Protein AF-A0A099EXM4-F1 (afdb_monomer)

Structure (mmCIF, N/CA/C/O backbone):
data_AF-A0A099EXM4-F1
#
_entry.id   AF-A0A099EXM4-F1
#
loop_
_atom_site.group_PDB
_atom_site.id
_atom_site.type_symbol
_atom_site.label_atom_id
_atom_site.label_alt_id
_atom_site.label_comp_id
_atom_site.label_asym_id
_atom_site.label_entity_id
_atom_site.label_seq_id
_atom_site.pdbx_PDB_ins_code
_atom_site.Cartn_x
_atom_site.Cartn_y
_atom_site.Cartn_z
_atom_site.occupancy
_atom_site.B_iso_or_equiv
_atom_site.auth_seq_id
_atom_site.auth_comp_id
_atom_site.auth_asym_id
_atom_site.auth_atom_id
_atom_site.pdbx_PDB_model_num
ATOM 1 N N . MET A 1 1 ? 2.801 5.613 98.694 1.00 37.38 1 MET A N 1
ATOM 2 C CA . MET A 1 1 ? 2.155 5.529 97.370 1.00 37.38 1 MET A CA 1
ATOM 3 C C . MET A 1 1 ? 1.288 4.284 97.365 1.00 37.38 1 MET A C 1
ATOM 5 O O . MET A 1 1 ? 1.823 3.191 97.460 1.00 37.38 1 MET A O 1
ATOM 9 N N . CYS A 1 2 ? -0.031 4.477 97.375 1.00 35.28 2 CYS A N 1
ATOM 10 C CA . CYS A 1 2 ? -1.040 3.456 97.073 1.00 35.28 2 CYS A CA 1
ATOM 11 C C . CYS A 1 2 ? -0.952 3.122 95.559 1.00 35.28 2 CYS A C 1
ATOM 13 O O . CYS A 1 2 ? -0.453 3.955 94.809 1.00 35.28 2 CYS A O 1
ATOM 15 N N . LEU A 1 3 ? -1.365 1.971 95.025 1.00 33.97 3 LEU A N 1
ATOM 16 C CA . LEU A 1 3 ? -2.605 1.225 95.249 1.00 33.97 3 LEU A CA 1
ATOM 17 C C . LEU A 1 3 ? -2.421 -0.266 94.897 1.00 33.97 3 LEU A C 1
ATOM 19 O O . LEU A 1 3 ? -1.793 -0.594 93.893 1.00 33.97 3 LEU A O 1
ATOM 23 N N . SER A 1 4 ? -3.045 -1.137 95.693 1.00 42.06 4 SER A N 1
ATOM 24 C CA . SER A 1 4 ? -3.469 -2.488 95.301 1.00 42.06 4 SER A CA 1
ATOM 25 C C . SER A 1 4 ? -4.736 -2.425 94.435 1.00 42.06 4 SER A C 1
ATOM 27 O O . SER A 1 4 ? -5.512 -1.479 94.574 1.00 42.06 4 SER A O 1
ATOM 29 N N . GLY A 1 5 ? -5.009 -3.466 93.640 1.00 34.91 5 GLY A N 1
ATOM 30 C CA . GLY A 1 5 ? -6.341 -3.692 93.069 1.00 34.91 5 GLY A CA 1
ATOM 31 C C . GLY A 1 5 ? -6.404 -4.782 91.999 1.00 34.91 5 GLY A C 1
ATOM 32 O O . GLY A 1 5 ? -6.241 -4.485 90.821 1.00 34.91 5 GLY A O 1
ATOM 33 N N . ASP A 1 6 ? -6.690 -6.017 92.420 1.00 44.28 6 ASP A N 1
ATOM 34 C CA . ASP A 1 6 ? -7.347 -7.040 91.593 1.00 44.28 6 ASP A CA 1
ATOM 35 C C . ASP A 1 6 ? -8.756 -6.573 91.185 1.00 44.28 6 ASP A C 1
ATOM 37 O O . ASP A 1 6 ? -9.457 -5.936 91.975 1.00 44.28 6 ASP A O 1
ATOM 41 N N . GLY A 1 7 ? -9.215 -6.949 89.988 1.00 34.91 7 GLY A N 1
ATOM 42 C CA . GLY A 1 7 ? -10.604 -6.742 89.568 1.00 34.91 7 GLY A CA 1
ATOM 43 C C . GLY A 1 7 ? -10.825 -6.973 88.074 1.00 34.91 7 GLY A C 1
ATOM 44 O O . GLY A 1 7 ? -10.164 -6.365 87.242 1.00 34.91 7 GLY A O 1
ATOM 45 N N . GLY A 1 8 ? -11.741 -7.882 87.739 1.00 34.03 8 GLY A N 1
ATOM 46 C CA . GLY A 1 8 ? -11.971 -8.398 86.391 1.00 34.03 8 GLY A CA 1
ATOM 47 C C . GLY A 1 8 ? -12.849 -7.552 85.456 1.00 34.03 8 GLY A C 1
ATOM 48 O O . GLY A 1 8 ? -13.521 -6.618 85.872 1.00 34.03 8 GLY A O 1
ATOM 49 N N . ALA A 1 9 ? -12.839 -8.005 84.194 1.00 44.03 9 ALA A N 1
ATOM 50 C CA . ALA A 1 9 ? -13.790 -7.837 83.084 1.00 44.03 9 ALA A CA 1
ATOM 51 C C . ALA A 1 9 ? -14.292 -6.427 82.707 1.00 44.03 9 ALA A C 1
ATOM 53 O O . ALA A 1 9 ? -15.046 -5.797 83.440 1.00 44.03 9 ALA A O 1
ATOM 54 N N . VAL A 1 10 ? -14.047 -6.035 81.446 1.00 41.41 10 VAL A N 1
ATOM 55 C CA . VAL A 1 10 ? -14.906 -5.086 80.713 1.00 41.41 10 VAL A CA 1
ATOM 56 C C . VAL A 1 10 ? -15.115 -5.585 79.267 1.00 41.41 10 VAL A C 1
ATOM 58 O O . VAL A 1 10 ? -14.159 -6.067 78.654 1.00 41.41 10 VAL A O 1
ATOM 61 N N . PRO A 1 11 ? -16.349 -5.527 78.723 1.00 44.22 11 PRO A N 1
ATOM 62 C CA . PRO A 1 11 ? -16.760 -6.203 77.499 1.00 44.22 11 PRO A CA 1
ATOM 63 C C . PRO A 1 11 ? -16.616 -5.286 76.280 1.00 44.22 11 PRO A C 1
ATOM 65 O O . PRO A 1 11 ? -17.163 -4.185 76.251 1.00 44.22 11 PRO A O 1
ATOM 68 N N . TRP A 1 12 ? -15.957 -5.754 75.221 1.00 40.34 12 TRP A N 1
ATOM 69 C CA . TRP A 1 12 ? -16.001 -5.063 73.931 1.00 40.34 12 TRP A CA 1
ATOM 70 C C . TRP A 1 12 ? -17.220 -5.525 73.139 1.00 40.34 12 TRP A C 1
ATOM 72 O O . TRP A 1 12 ? -17.140 -6.323 72.210 1.00 40.34 12 TRP A O 1
ATOM 82 N N . GLY A 1 13 ? -18.371 -4.973 73.521 1.00 42.62 13 GLY A N 1
ATOM 83 C CA . GLY A 1 13 ? -19.457 -4.725 72.586 1.00 42.62 13 GLY A CA 1
ATOM 84 C C . GLY A 1 13 ? -19.018 -3.644 71.601 1.00 42.62 13 GLY A C 1
ATOM 85 O O . GLY A 1 13 ? -19.331 -2.473 71.777 1.00 42.62 13 GLY A O 1
ATOM 86 N N . GLY A 1 14 ? -18.265 -4.036 70.578 1.00 35.03 14 GLY A N 1
ATOM 87 C CA . GLY A 1 14 ? -18.102 -3.248 69.367 1.00 35.03 14 GLY A CA 1
ATOM 88 C C . GLY A 1 14 ? -19.106 -3.764 68.355 1.00 35.03 14 GLY A C 1
ATOM 89 O O . GLY A 1 14 ? -18.934 -4.863 67.833 1.00 35.03 14 GLY A O 1
ATOM 90 N N . LYS A 1 15 ? -20.171 -2.999 68.095 1.00 39.12 15 LYS A N 1
ATOM 91 C CA . LYS A 1 15 ? -20.973 -3.181 66.885 1.00 39.12 15 LYS A CA 1
ATOM 92 C C . LYS A 1 15 ? -19.980 -3.234 65.726 1.00 39.12 15 LYS A C 1
ATOM 94 O O . LYS A 1 15 ? -19.241 -2.275 65.520 1.00 39.12 15 LYS A O 1
ATOM 99 N N . HIS A 1 16 ? -19.906 -4.362 65.026 1.00 41.94 16 HIS A N 1
ATOM 100 C CA . HIS A 1 16 ? -19.269 -4.378 63.723 1.00 41.94 16 HIS A CA 1
ATOM 101 C C . HIS A 1 16 ? -20.120 -3.461 62.851 1.00 41.94 16 HIS A C 1
ATOM 103 O O . HIS A 1 16 ? -21.154 -3.885 62.338 1.00 41.94 16 HIS A O 1
ATOM 109 N N . ASP A 1 17 ? -19.716 -2.194 62.747 1.00 41.50 17 ASP A N 1
ATOM 110 C CA . ASP A 1 17 ? -20.100 -1.364 61.622 1.00 41.50 17 ASP A CA 1
ATOM 111 C C . ASP A 1 17 ? -19.768 -2.200 60.392 1.00 41.50 17 ASP A C 1
ATOM 113 O O . ASP A 1 17 ? -18.603 -2.529 60.131 1.00 41.50 17 ASP A O 1
ATOM 117 N N . GLN A 1 18 ? -20.825 -2.647 59.712 1.00 44.78 18 GLN A N 1
ATOM 118 C CA . GLN A 1 18 ? -20.740 -3.158 58.361 1.00 44.78 18 GLN A CA 1
ATOM 119 C C . GLN A 1 18 ? -20.003 -2.079 57.583 1.00 44.78 18 GLN A C 1
ATOM 121 O O . GLN A 1 18 ? -20.584 -1.065 57.208 1.00 44.78 18 GLN A O 1
ATOM 126 N N . LYS A 1 19 ? -18.698 -2.278 57.382 1.00 45.75 19 LYS A N 1
ATOM 127 C CA . LYS A 1 19 ? -17.984 -1.601 56.315 1.00 45.75 19 LYS A CA 1
ATOM 128 C C . LYS A 1 19 ? -18.818 -1.892 55.085 1.00 45.75 19 LYS A C 1
ATOM 130 O O . LYS A 1 19 ? -18.927 -3.060 54.708 1.00 45.75 19 LYS A O 1
ATOM 135 N N . GLU A 1 20 ? -19.461 -0.859 54.548 1.00 42.78 20 GLU A N 1
ATOM 136 C CA . GLU A 1 20 ? -20.048 -0.902 53.223 1.00 42.78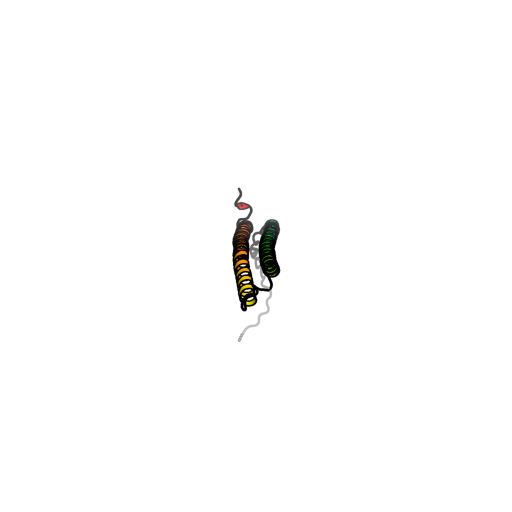 20 GLU A CA 1
ATOM 137 C C . GLU A 1 20 ? -18.990 -1.532 52.328 1.00 42.78 20 GLU A C 1
ATOM 139 O O . GLU A 1 20 ? -17.941 -0.948 52.045 1.00 42.78 20 GLU A O 1
ATOM 144 N N . ILE A 1 21 ? -19.227 -2.787 51.952 1.00 50.34 21 ILE A N 1
ATOM 145 C CA . ILE A 1 21 ? -18.581 -3.352 50.791 1.00 50.34 21 ILE A CA 1
ATOM 146 C C . ILE A 1 21 ? -19.157 -2.489 49.686 1.00 50.34 21 ILE A C 1
ATOM 148 O O . ILE A 1 21 ? -20.299 -2.686 49.275 1.00 50.34 21 ILE A O 1
ATOM 152 N N . ILE A 1 22 ? -18.400 -1.464 49.295 1.00 48.69 22 ILE A N 1
ATOM 153 C CA . ILE A 1 22 ? -18.640 -0.733 48.065 1.00 48.69 22 ILE A CA 1
ATOM 154 C C . ILE A 1 22 ? -18.578 -1.818 46.999 1.00 48.69 22 ILE A C 1
ATOM 156 O O . ILE A 1 22 ? -17.496 -2.256 46.604 1.00 48.69 22 ILE A O 1
ATOM 160 N N . MET A 1 23 ? -19.748 -2.340 46.629 1.00 40.69 23 MET A N 1
ATOM 161 C CA . MET A 1 23 ? -19.879 -3.225 45.495 1.00 40.69 23 MET A CA 1
ATOM 162 C C . MET A 1 23 ? -19.448 -2.377 44.313 1.00 40.69 23 MET A C 1
ATOM 164 O O . MET A 1 23 ? -20.166 -1.471 43.888 1.00 40.69 23 MET A O 1
ATOM 168 N N . LEU A 1 24 ? -18.216 -2.614 43.858 1.00 49.84 24 LEU A N 1
ATOM 169 C CA . LEU A 1 24 ? -17.757 -2.125 42.573 1.00 49.84 24 LEU A CA 1
ATOM 170 C C . LEU A 1 24 ? -18.855 -2.507 41.580 1.00 49.84 24 LEU A C 1
ATOM 172 O O . LEU A 1 24 ? -19.204 -3.690 41.532 1.00 49.84 24 LEU A O 1
ATOM 176 N N . PRO A 1 25 ? -19.452 -1.537 40.865 1.00 55.91 25 PRO A N 1
ATOM 177 C CA . PRO A 1 25 ? -20.509 -1.844 39.921 1.00 55.91 25 PRO A CA 1
ATOM 178 C C . PRO A 1 25 ? -19.976 -2.925 38.987 1.00 55.91 25 PRO A C 1
ATOM 180 O O . PRO A 1 25 ? -18.900 -2.756 38.408 1.00 55.91 25 PRO A O 1
ATOM 183 N N . GLU A 1 26 ? -20.685 -4.054 38.913 1.00 52.06 26 GLU A N 1
ATOM 184 C CA . GLU A 1 26 ? -20.365 -5.136 37.991 1.00 52.06 26 GLU A CA 1
ATOM 185 C C . GLU A 1 26 ? -20.388 -4.545 36.585 1.00 52.06 26 GLU A C 1
ATOM 187 O O . GLU A 1 26 ? -21.441 -4.380 35.969 1.00 52.06 26 GLU A O 1
ATOM 192 N N . ILE A 1 27 ? -19.217 -4.161 36.079 1.00 54.62 27 ILE A N 1
ATOM 193 C CA . ILE A 1 27 ? -19.077 -3.831 34.672 1.00 54.62 27 ILE A CA 1
ATOM 194 C C . ILE A 1 27 ? -19.414 -5.138 33.957 1.00 54.62 27 ILE A C 1
ATOM 196 O O . ILE A 1 27 ? -18.730 -6.133 34.211 1.00 54.62 27 ILE A O 1
ATOM 200 N N . PRO A 1 28 ? -20.456 -5.188 33.108 1.00 56.75 28 PRO A N 1
ATOM 201 C CA . PRO A 1 28 ? -20.865 -6.426 32.469 1.00 56.75 28 PRO A CA 1
ATOM 202 C C . PRO A 1 28 ? -19.711 -6.925 31.593 1.00 56.75 28 PRO A C 1
ATOM 204 O O . PRO A 1 28 ? -19.482 -6.447 30.481 1.00 56.75 28 PRO A O 1
ATOM 207 N N . THR A 1 29 ? -18.960 -7.889 32.119 1.00 57.28 29 THR A N 1
ATOM 208 C CA . THR A 1 29 ? -17.724 -8.453 31.555 1.00 57.28 29 THR A CA 1
ATOM 209 C C . THR A 1 29 ? -17.937 -9.025 30.155 1.00 57.28 29 THR A C 1
ATOM 211 O O . THR A 1 29 ? -17.037 -8.981 29.313 1.00 57.28 29 THR A O 1
ATOM 214 N N . PHE A 1 30 ? -19.161 -9.475 29.866 1.00 57.41 30 PHE A N 1
ATOM 215 C CA . PHE A 1 30 ? -19.573 -9.957 28.552 1.00 57.41 30 PHE A CA 1
ATOM 216 C C . PHE A 1 30 ? -19.511 -8.873 27.459 1.00 57.41 30 PHE A C 1
ATOM 218 O O . PHE A 1 30 ? -19.136 -9.165 26.323 1.00 57.41 30 PHE A O 1
ATOM 225 N N . ASN A 1 31 ? -19.808 -7.610 27.788 1.00 72.06 31 ASN A N 1
ATOM 226 C CA . ASN A 1 31 ? -19.792 -6.515 26.811 1.00 72.06 31 ASN A CA 1
ATOM 227 C C . ASN A 1 31 ? -18.352 -6.094 26.451 1.00 72.06 31 ASN A C 1
ATOM 229 O O . ASN A 1 31 ? -18.049 -5.826 25.291 1.00 72.06 31 ASN A O 1
ATOM 233 N N . LEU A 1 32 ? -17.431 -6.144 27.422 1.00 79.62 32 LEU A N 1
ATOM 234 C CA . LEU A 1 32 ? -16.011 -5.837 27.209 1.00 79.62 32 LEU A CA 1
ATOM 235 C C . LEU A 1 32 ? -15.309 -6.871 26.322 1.00 79.62 32 LEU A C 1
ATOM 237 O O . LEU A 1 32 ? -14.602 -6.507 25.386 1.00 79.62 32 LEU A O 1
ATOM 241 N N . SER A 1 33 ? -15.509 -8.166 26.591 1.00 83.94 33 SER A N 1
ATOM 242 C CA . SER A 1 33 ? -14.867 -9.236 25.813 1.00 83.94 33 SER A CA 1
ATOM 243 C C . SER A 1 33 ? -15.286 -9.203 24.338 1.00 83.94 33 SER A C 1
ATOM 245 O O . SER A 1 33 ? -14.442 -9.316 23.441 1.00 83.94 33 SER A O 1
ATOM 247 N N . LYS A 1 34 ? -16.579 -8.968 24.083 1.00 86.44 34 LYS A N 1
ATOM 248 C CA . LYS A 1 34 ? -17.115 -8.809 22.731 1.00 86.44 34 LYS A CA 1
ATOM 249 C C . LYS A 1 34 ? -16.549 -7.566 22.039 1.00 86.44 34 LYS A C 1
ATOM 251 O O . LYS A 1 34 ? -15.988 -7.700 20.955 1.00 86.44 34 LYS A O 1
ATOM 256 N N . ALA A 1 35 ? -16.628 -6.395 22.677 1.00 84.50 35 ALA A N 1
ATOM 257 C CA . ALA A 1 35 ? -16.117 -5.146 22.110 1.00 84.50 35 ALA A CA 1
ATOM 258 C C . ALA A 1 35 ? -14.614 -5.228 21.786 1.00 84.50 35 ALA A C 1
ATOM 260 O O . ALA A 1 35 ? -14.185 -4.790 20.720 1.00 84.50 35 ALA A O 1
ATOM 261 N N . ASN A 1 36 ? -13.815 -5.853 22.658 1.00 89.00 36 ASN A N 1
ATOM 262 C CA . ASN A 1 36 ? -12.389 -6.086 22.410 1.00 89.00 36 ASN A CA 1
ATOM 263 C C . ASN A 1 36 ? -12.159 -6.982 21.187 1.00 89.00 36 ASN A C 1
ATOM 265 O O . ASN A 1 36 ? -11.290 -6.696 20.367 1.00 89.00 36 ASN A O 1
ATOM 269 N N . SER A 1 37 ? -12.936 -8.060 21.055 1.00 91.06 37 SER A N 1
ATOM 270 C CA . SER A 1 37 ? -12.814 -8.993 19.930 1.00 91.06 37 SER A CA 1
ATOM 271 C C . SER A 1 37 ? -13.189 -8.329 18.602 1.00 91.06 37 SER A C 1
ATOM 273 O O . SER A 1 37 ? -12.460 -8.462 17.621 1.00 91.06 37 SER A O 1
ATOM 275 N N . GLU A 1 38 ? -14.281 -7.561 18.576 1.00 91.50 38 GLU A N 1
ATOM 27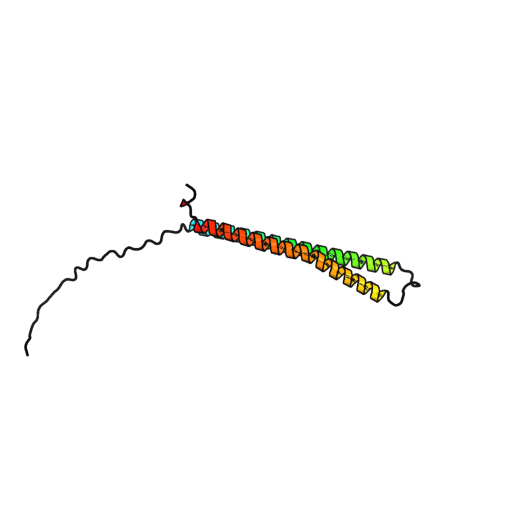6 C CA . GLU A 1 38 ? -14.718 -6.800 17.398 1.00 91.50 38 GLU A CA 1
ATOM 277 C C . GLU A 1 38 ? -13.688 -5.735 16.997 1.00 91.50 38 GLU A C 1
ATOM 279 O O . GLU A 1 38 ? -13.357 -5.604 15.815 1.00 91.50 38 GLU A O 1
ATOM 284 N N . TRP A 1 39 ? -13.119 -5.025 17.975 1.00 90.81 39 TRP A N 1
ATOM 285 C CA . TRP A 1 39 ? -12.048 -4.061 17.733 1.00 90.81 39 TRP A CA 1
ATOM 286 C C . TRP A 1 39 ? -10.800 -4.727 17.144 1.00 90.81 39 TRP A C 1
ATOM 288 O O . TRP A 1 39 ? -10.315 -4.292 16.098 1.00 90.81 39 TRP A O 1
ATOM 298 N N . MET A 1 40 ? -10.317 -5.821 17.746 1.00 92.56 40 MET A N 1
ATOM 299 C CA . MET A 1 40 ? -9.155 -6.560 17.240 1.00 92.56 40 MET A CA 1
ATOM 300 C C . MET A 1 40 ? -9.376 -7.078 15.816 1.00 92.56 40 MET A C 1
ATOM 302 O O . MET A 1 40 ? -8.492 -6.931 14.971 1.00 92.56 40 MET A O 1
ATOM 306 N N . LEU A 1 41 ? -10.554 -7.636 15.519 1.00 95.19 41 LEU A N 1
ATOM 307 C CA . LEU A 1 41 ? -10.903 -8.083 14.167 1.00 95.19 41 LEU A CA 1
ATOM 308 C C . LEU A 1 41 ? -10.859 -6.927 13.163 1.00 95.19 41 LEU A C 1
ATOM 310 O O . LEU A 1 41 ? -10.305 -7.073 12.071 1.00 95.19 41 LEU A O 1
ATOM 314 N N . ARG A 1 42 ? -11.383 -5.757 13.540 1.00 93.75 42 ARG A N 1
ATOM 315 C CA . ARG A 1 42 ? -11.375 -4.573 12.677 1.00 93.75 42 ARG A CA 1
ATOM 316 C C . ARG A 1 42 ? -9.960 -4.050 12.440 1.00 93.75 42 ARG A C 1
ATOM 318 O O . ARG A 1 42 ? -9.611 -3.759 11.298 1.00 93.75 42 ARG A O 1
ATOM 325 N N . VAL A 1 43 ? -9.119 -4.007 13.474 1.00 92.56 43 VAL A N 1
ATOM 326 C CA . VAL A 1 43 ? -7.697 -3.639 13.351 1.00 92.56 43 VAL A CA 1
ATOM 327 C C . VAL A 1 43 ? -6.945 -4.621 12.448 1.00 92.56 43 VAL A C 1
ATOM 329 O O . VAL A 1 43 ? -6.183 -4.190 11.579 1.00 92.56 43 VAL A O 1
ATOM 332 N N . LEU A 1 44 ? -7.181 -5.929 12.593 1.00 95.38 44 LEU A N 1
ATOM 333 C CA . LEU A 1 44 ? -6.570 -6.951 11.737 1.00 95.38 44 LEU A CA 1
ATOM 334 C C . LEU A 1 44 ? -6.978 -6.777 10.273 1.00 95.38 44 LEU A C 1
ATOM 336 O O . LEU A 1 44 ? -6.108 -6.779 9.401 1.00 95.38 44 LEU A O 1
ATOM 340 N N . SER A 1 45 ? -8.268 -6.561 10.009 1.00 95.75 45 SER A N 1
ATOM 341 C CA . SER A 1 45 ? -8.780 -6.316 8.657 1.00 95.75 45 SER A CA 1
ATOM 342 C C . SER A 1 45 ? -8.159 -5.065 8.030 1.00 95.75 45 SER A C 1
ATOM 344 O O . SER A 1 45 ? -7.710 -5.115 6.887 1.00 95.75 45 SER A O 1
ATOM 346 N N . LEU A 1 46 ? -8.086 -3.956 8.774 1.00 94.19 46 LEU A N 1
ATOM 347 C CA . LEU A 1 46 ? -7.465 -2.710 8.309 1.00 94.19 46 LEU A CA 1
ATOM 348 C C . LEU A 1 46 ? -5.975 -2.906 8.004 1.00 94.19 46 LEU A C 1
ATOM 350 O O . LEU A 1 46 ? -5.469 -2.439 6.985 1.00 94.19 46 LEU A O 1
ATOM 354 N N . SER A 1 47 ? -5.269 -3.630 8.874 1.00 92.06 47 SER A N 1
ATOM 355 C CA . SER A 1 47 ? -3.848 -3.931 8.706 1.00 92.06 47 SER A CA 1
ATOM 356 C C . SER A 1 47 ? -3.588 -4.803 7.473 1.00 92.06 47 SER A C 1
ATOM 358 O O . SER A 1 47 ? -2.648 -4.549 6.718 1.00 92.06 47 SER A O 1
ATOM 360 N N . GLN A 1 48 ? -4.428 -5.815 7.238 1.00 95.62 48 GLN A N 1
ATOM 361 C CA . GLN A 1 48 ? -4.340 -6.666 6.051 1.00 95.62 48 GLN A CA 1
ATOM 362 C C . GLN A 1 48 ? -4.597 -5.879 4.765 1.00 95.62 48 GLN A C 1
ATOM 364 O O . GLN A 1 48 ? -3.824 -6.014 3.819 1.00 95.62 48 GLN A O 1
ATOM 369 N N . ASP A 1 49 ? -5.623 -5.028 4.740 1.00 94.25 49 ASP A N 1
ATOM 370 C CA . ASP A 1 49 ? -5.935 -4.219 3.561 1.00 94.25 49 ASP A CA 1
ATOM 371 C C . ASP A 1 49 ? -4.821 -3.205 3.252 1.00 94.25 49 ASP A C 1
ATOM 373 O O . ASP A 1 49 ? -4.392 -3.094 2.105 1.00 94.25 49 ASP A O 1
ATOM 377 N N . CYS A 1 50 ? -4.263 -2.546 4.275 1.00 91.62 50 CYS A N 1
ATOM 378 C CA . CYS A 1 50 ? -3.111 -1.655 4.113 1.00 91.62 50 CYS A CA 1
ATOM 379 C C . CYS A 1 50 ? -1.901 -2.380 3.508 1.00 91.62 50 CYS A C 1
ATOM 381 O O . CYS A 1 50 ? -1.281 -1.873 2.571 1.00 91.62 50 CYS A O 1
ATOM 383 N N . ARG A 1 51 ? -1.568 -3.573 4.024 1.00 90.06 51 ARG A N 1
ATOM 384 C CA . ARG A 1 51 ? -0.467 -4.392 3.496 1.00 90.06 51 ARG A CA 1
ATOM 385 C C . ARG A 1 51 ? -0.717 -4.810 2.053 1.00 90.06 51 ARG A C 1
ATOM 387 O O . ARG A 1 51 ? 0.183 -4.662 1.236 1.00 90.06 51 ARG A O 1
ATOM 394 N N . ARG A 1 52 ? -1.926 -5.284 1.738 1.00 95.25 52 ARG A N 1
ATOM 395 C CA . ARG A 1 52 ? -2.310 -5.696 0.382 1.00 95.25 52 ARG A CA 1
ATOM 396 C C . ARG A 1 52 ? -2.137 -4.550 -0.610 1.00 95.25 52 ARG A C 1
ATOM 398 O O . ARG A 1 52 ? -1.401 -4.699 -1.570 1.00 95.25 52 ARG A O 1
ATOM 405 N N . ARG A 1 53 ? -2.720 -3.381 -0.327 1.00 90.81 53 ARG A N 1
ATOM 406 C CA . ARG A 1 53 ? -2.605 -2.203 -1.205 1.00 90.81 53 ARG A CA 1
ATOM 407 C C . ARG A 1 53 ? -1.159 -1.738 -1.381 1.00 90.81 53 ARG A C 1
ATOM 409 O O . ARG A 1 53 ? -0.780 -1.316 -2.466 1.00 90.81 53 ARG A O 1
ATOM 416 N N . SER A 1 54 ? -0.356 -1.819 -0.319 1.00 86.75 54 SER A N 1
ATOM 417 C CA . SER A 1 54 ? 1.069 -1.471 -0.381 1.00 86.75 54 SER A CA 1
ATOM 418 C C . SER A 1 54 ? 1.848 -2.451 -1.261 1.00 86.75 54 SER A C 1
ATOM 420 O O . SER A 1 54 ? 2.697 -2.032 -2.042 1.00 86.75 54 SER A O 1
ATOM 422 N N . LEU A 1 55 ? 1.541 -3.748 -1.159 1.00 90.94 55 LEU A N 1
ATOM 423 C CA . LEU A 1 55 ? 2.137 -4.781 -2.001 1.00 90.94 55 LEU A CA 1
ATOM 424 C C . LEU A 1 55 ? 1.721 -4.611 -3.466 1.00 90.94 55 LEU A C 1
ATOM 426 O O . LEU A 1 55 ? 2.586 -4.620 -4.331 1.00 90.94 55 LEU A O 1
ATOM 430 N N . ASP A 1 56 ? 0.435 -4.380 -3.734 1.00 90.94 56 ASP A N 1
ATOM 431 C CA . ASP A 1 56 ? -0.083 -4.168 -5.090 1.00 90.94 56 ASP A CA 1
ATOM 432 C C . ASP A 1 56 ? 0.608 -2.976 -5.776 1.00 90.94 56 ASP A C 1
ATOM 434 O O . ASP A 1 56 ? 0.971 -3.060 -6.951 1.00 90.94 56 ASP A O 1
ATOM 438 N N . ALA A 1 57 ? 0.848 -1.889 -5.030 1.00 87.88 57 ALA A N 1
ATOM 439 C CA . ALA A 1 57 ? 1.586 -0.723 -5.513 1.00 87.88 57 ALA A CA 1
ATOM 440 C C . ALA A 1 57 ? 3.061 -1.042 -5.809 1.00 87.88 57 ALA A C 1
ATOM 442 O O . ALA A 1 57 ? 3.596 -0.607 -6.829 1.00 87.88 57 ALA A O 1
ATOM 443 N N . ALA A 1 58 ? 3.717 -1.825 -4.947 1.00 86.06 58 ALA A N 1
ATOM 444 C CA . ALA A 1 58 ? 5.096 -2.259 -5.159 1.00 86.06 58 ALA A CA 1
ATOM 445 C C . ALA A 1 58 ? 5.232 -3.205 -6.365 1.00 86.06 58 ALA A C 1
ATOM 447 O O . ALA A 1 58 ? 6.187 -3.084 -7.132 1.00 86.06 58 ALA A O 1
ATOM 448 N N . CYS A 1 59 ? 4.270 -4.112 -6.560 1.00 89.00 59 CYS A N 1
ATOM 449 C CA . CYS A 1 59 ? 4.212 -4.989 -7.728 1.00 89.00 59 CYS A CA 1
ATOM 450 C C . CYS A 1 59 ? 4.029 -4.183 -9.018 1.00 89.00 59 CYS A C 1
ATOM 452 O O . CYS A 1 59 ? 4.829 -4.339 -9.934 1.00 89.00 59 CYS A O 1
ATOM 454 N N . HIS A 1 60 ? 3.065 -3.255 -9.056 1.00 86.12 60 HIS A N 1
ATOM 455 C CA . HIS A 1 60 ? 2.873 -2.374 -10.216 1.00 86.12 60 HIS A CA 1
ATOM 456 C C . HIS A 1 60 ? 4.137 -1.577 -10.555 1.00 86.12 60 HIS A C 1
ATOM 458 O O . HIS A 1 60 ? 4.520 -1.499 -11.718 1.00 86.12 60 HIS A O 1
ATOM 464 N N . TYR A 1 61 ? 4.823 -1.025 -9.548 1.00 86.81 61 TYR A N 1
ATOM 465 C CA . TYR A 1 61 ? 6.107 -0.355 -9.755 1.00 86.81 61 TYR A CA 1
ATOM 466 C C . TYR A 1 61 ? 7.134 -1.260 -10.433 1.00 86.81 61 TYR A C 1
ATOM 468 O O . TYR A 1 61 ? 7.790 -0.847 -11.390 1.00 86.81 61 TYR A O 1
ATOM 476 N N . HIS A 1 62 ? 7.285 -2.485 -9.929 1.00 86.06 62 HIS A N 1
ATOM 477 C CA . HIS A 1 62 ? 8.246 -3.428 -10.477 1.00 86.06 62 HIS A CA 1
ATOM 478 C C . HIS A 1 62 ? 7.919 -3.775 -11.933 1.00 86.06 62 HIS A C 1
ATOM 480 O O . HIS A 1 62 ? 8.806 -3.704 -12.784 1.00 86.06 62 HIS A O 1
ATOM 486 N N . ASP A 1 63 ? 6.651 -4.065 -12.226 1.00 88.06 63 ASP A N 1
ATOM 487 C CA . ASP A 1 63 ? 6.185 -4.397 -13.573 1.00 88.06 63 ASP A CA 1
ATOM 488 C C . ASP A 1 63 ? 6.423 -3.238 -14.552 1.00 88.06 63 ASP A C 1
ATOM 490 O O . ASP A 1 63 ? 6.938 -3.447 -15.652 1.00 88.06 63 ASP A O 1
ATOM 494 N N . GLU A 1 64 ? 6.134 -1.997 -14.146 1.00 84.81 64 GLU A N 1
ATOM 495 C CA . GLU A 1 64 ? 6.386 -0.814 -14.973 1.00 84.81 64 GLU A CA 1
ATOM 496 C C . GLU A 1 64 ? 7.877 -0.584 -15.239 1.00 84.81 64 GLU A C 1
ATOM 498 O O . GLU A 1 64 ? 8.264 -0.268 -16.370 1.00 84.81 64 GLU A O 1
ATOM 503 N N . VAL A 1 65 ? 8.730 -0.729 -14.220 1.00 84.69 65 VAL A N 1
ATOM 504 C CA . VAL A 1 65 ? 10.183 -0.578 -14.384 1.00 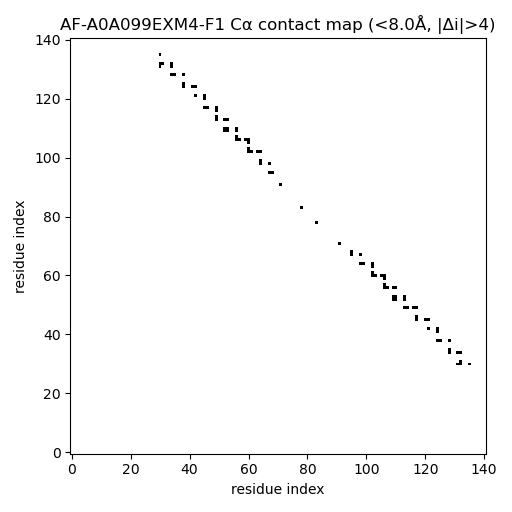84.69 65 VAL A CA 1
ATOM 505 C C . VAL A 1 65 ? 10.732 -1.664 -15.301 1.00 84.69 65 VAL A C 1
ATOM 507 O O . VAL A 1 65 ? 11.517 -1.350 -16.199 1.00 84.69 65 VAL A O 1
ATOM 510 N N . MET A 1 66 ? 10.303 -2.915 -15.130 1.00 86.19 66 MET A N 1
ATOM 511 C CA . MET A 1 66 ? 10.722 -4.028 -15.981 1.00 86.19 66 MET A CA 1
ATOM 512 C C . MET A 1 66 ? 10.273 -3.830 -17.429 1.00 86.19 66 MET A C 1
ATOM 514 O O . MET A 1 66 ? 11.098 -3.946 -18.334 1.00 86.19 66 MET A O 1
ATOM 518 N N . ALA A 1 67 ? 9.014 -3.448 -17.659 1.00 87.19 67 ALA A N 1
ATOM 519 C CA . ALA A 1 67 ? 8.494 -3.185 -18.999 1.00 87.19 67 ALA A CA 1
ATOM 520 C C . ALA A 1 67 ? 9.251 -2.045 -19.701 1.00 87.19 67 ALA A C 1
ATOM 522 O O . ALA A 1 67 ? 9.643 -2.179 -20.860 1.00 87.19 67 ALA A O 1
ATOM 523 N N . ARG A 1 68 ? 9.519 -0.934 -18.998 1.00 83.50 68 ARG A N 1
ATOM 524 C CA . ARG A 1 68 ? 10.298 0.193 -19.546 1.00 83.50 68 ARG A CA 1
ATOM 525 C C . ARG A 1 68 ? 11.751 -0.188 -19.814 1.00 83.50 68 ARG A C 1
ATOM 527 O O . ARG A 1 68 ? 12.309 0.226 -20.825 1.00 83.50 68 ARG A O 1
ATOM 534 N N . THR A 1 69 ? 12.352 -0.972 -18.922 1.00 82.44 69 THR A N 1
ATOM 535 C CA . THR A 1 69 ? 13.725 -1.464 -19.082 1.00 82.44 69 THR A CA 1
ATOM 536 C C . THR A 1 69 ? 13.831 -2.361 -20.306 1.00 82.44 69 THR A C 1
ATOM 538 O O . THR A 1 69 ? 14.714 -2.149 -21.133 1.00 82.44 69 THR A O 1
ATOM 541 N N . GLN A 1 70 ? 12.902 -3.307 -20.463 1.00 86.44 70 GLN A N 1
ATOM 542 C CA . GLN A 1 70 ? 12.862 -4.197 -21.619 1.00 86.44 70 GLN A CA 1
ATOM 543 C C . GLN A 1 70 ? 12.678 -3.411 -22.922 1.00 86.44 70 GLN A C 1
ATOM 545 O O . GLN A 1 70 ? 13.458 -3.594 -23.848 1.00 86.44 70 GLN A O 1
ATOM 550 N N . ALA A 1 71 ? 11.739 -2.462 -22.961 1.00 86.19 71 ALA A N 1
ATOM 551 C CA . ALA A 1 71 ? 11.511 -1.630 -24.142 1.00 86.19 71 ALA A CA 1
ATOM 552 C C . ALA A 1 71 ? 12.748 -0.800 -24.543 1.00 86.19 71 ALA A C 1
ATOM 554 O O . ALA A 1 71 ? 13.031 -0.630 -25.728 1.00 86.19 71 ALA A O 1
ATOM 555 N N . GLU A 1 72 ? 13.508 -0.281 -23.573 1.00 81.75 72 GLU A N 1
ATOM 556 C CA . GLU A 1 72 ? 14.753 0.440 -23.860 1.00 81.75 72 GLU A CA 1
ATOM 557 C C . GLU A 1 72 ? 15.882 -0.493 -24.330 1.00 81.75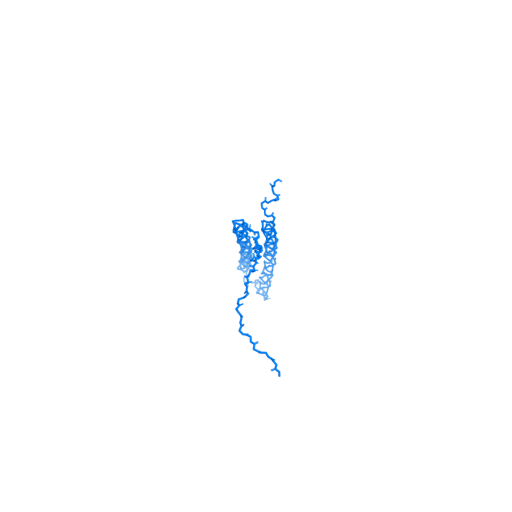 72 GLU A C 1
ATOM 559 O O . GLU A 1 72 ? 16.665 -0.100 -25.196 1.00 81.75 72 GLU A O 1
ATOM 564 N N . LEU A 1 73 ? 15.955 -1.727 -23.816 1.00 81.69 73 LEU A N 1
ATOM 565 C CA . LEU A 1 73 ? 16.891 -2.745 -24.306 1.00 81.69 73 LEU A CA 1
ATOM 566 C C . LEU A 1 73 ? 16.563 -3.173 -25.741 1.00 81.69 73 LEU A C 1
ATOM 568 O O . LEU A 1 73 ? 17.467 -3.204 -26.577 1.00 81.69 73 LEU A O 1
ATOM 572 N N . ASP A 1 74 ? 15.290 -3.430 -26.043 1.00 85.81 74 ASP A N 1
ATOM 573 C CA . ASP A 1 74 ? 14.826 -3.793 -27.387 1.00 85.81 74 ASP A CA 1
ATOM 574 C C . ASP A 1 74 ? 15.152 -2.670 -28.385 1.00 85.81 74 ASP A C 1
ATOM 576 O O . ASP A 1 74 ? 15.767 -2.905 -29.425 1.00 85.81 74 ASP A O 1
ATOM 580 N N . ARG A 1 75 ? 14.882 -1.412 -28.005 1.00 82.19 75 ARG A N 1
ATOM 581 C CA . ARG A 1 75 ? 15.230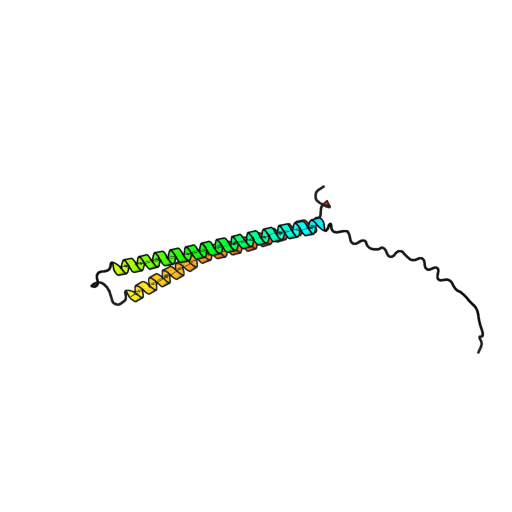 -0.227 -28.806 1.00 82.19 75 ARG A CA 1
ATOM 582 C C . ARG A 1 75 ? 16.728 -0.121 -29.098 1.00 82.19 75 ARG A C 1
ATOM 584 O O . ARG A 1 75 ? 17.114 0.367 -30.158 1.00 82.19 75 ARG A O 1
ATOM 591 N N . LEU A 1 76 ? 17.588 -0.506 -28.156 1.00 75.31 76 LEU A N 1
ATOM 592 C CA . LEU A 1 76 ? 19.037 -0.517 -28.374 1.00 75.31 76 LEU A CA 1
ATOM 593 C C . LEU A 1 76 ? 19.482 -1.666 -29.273 1.00 75.31 76 LEU A C 1
ATOM 595 O O . LEU A 1 76 ? 20.432 -1.491 -30.032 1.00 75.31 76 LEU A O 1
ATOM 599 N N . HIS A 1 77 ? 18.807 -2.811 -29.196 1.00 77.81 77 HIS A N 1
ATOM 600 C CA . HIS A 1 77 ? 19.093 -3.968 -30.037 1.00 77.81 77 HIS A CA 1
ATOM 601 C C . HIS A 1 77 ? 18.743 -3.713 -31.510 1.00 77.81 77 HIS A C 1
ATOM 603 O O . HIS A 1 77 ? 19.450 -4.172 -32.403 1.00 77.81 77 HIS A O 1
ATOM 609 N N . GLU A 1 78 ? 17.691 -2.935 -31.766 1.00 80.44 78 GLU A N 1
ATOM 610 C CA . GLU A 1 78 ? 17.246 -2.567 -33.116 1.00 80.44 78 GLU A CA 1
ATOM 611 C C . GLU A 1 78 ? 18.101 -1.472 -33.781 1.00 80.44 78 GLU A C 1
ATOM 613 O O . GLU A 1 78 ? 17.984 -1.245 -34.988 1.00 80.44 78 GLU A O 1
ATOM 618 N N . LYS A 1 79 ? 18.984 -0.787 -33.036 1.00 72.38 79 LYS A N 1
ATOM 619 C CA . LYS A 1 79 ? 19.849 0.253 -33.609 1.00 72.38 79 LYS A CA 1
ATOM 620 C C . LYS A 1 79 ? 20.974 -0.358 -34.457 1.00 72.38 79 LYS A C 1
ATOM 622 O O . LYS A 1 79 ? 21.734 -1.188 -33.954 1.00 72.38 79 LYS A O 1
ATOM 627 N N . PRO A 1 80 ? 21.166 0.089 -35.714 1.00 70.81 80 PRO A N 1
ATOM 628 C CA . PRO A 1 80 ? 22.292 -0.343 -36.536 1.00 70.81 80 PRO A CA 1
ATOM 629 C C . PRO A 1 80 ? 23.630 -0.059 -35.840 1.00 70.81 80 PRO A C 1
ATOM 631 O O . PRO A 1 80 ? 23.824 1.018 -35.278 1.00 70.81 80 PRO A O 1
ATOM 634 N N . ALA A 1 81 ? 24.598 -0.977 -35.944 1.00 63.09 81 ALA A N 1
ATOM 635 C CA . ALA A 1 81 ? 25.920 -0.851 -35.312 1.00 63.09 81 ALA A CA 1
ATOM 636 C C . ALA A 1 81 ? 26.681 0.446 -35.679 1.00 63.09 81 ALA A C 1
ATOM 638 O O . ALA A 1 81 ? 27.556 0.882 -34.935 1.00 63.09 81 ALA A O 1
ATOM 639 N N . ALA A 1 82 ? 26.328 1.081 -36.802 1.00 56.78 82 ALA A N 1
ATOM 640 C CA . ALA A 1 82 ? 26.886 2.354 -37.255 1.00 56.78 82 ALA A CA 1
ATOM 641 C C . ALA A 1 82 ? 26.348 3.594 -36.499 1.00 56.78 82 ALA A C 1
ATOM 643 O O . ALA A 1 82 ? 26.960 4.655 -36.578 1.00 56.78 82 ALA A O 1
ATOM 644 N N . GLU A 1 83 ? 25.243 3.474 -35.751 1.00 59.06 83 GLU A N 1
ATOM 645 C CA . GLU A 1 83 ? 24.612 4.558 -34.973 1.00 59.06 83 GLU A CA 1
ATOM 646 C C . GLU A 1 83 ? 24.824 4.423 -33.455 1.00 59.06 83 GLU A C 1
ATOM 648 O O . GLU A 1 83 ? 24.228 5.160 -32.662 1.00 59.06 83 GLU A O 1
ATOM 653 N N . VAL A 1 84 ? 25.672 3.491 -33.010 1.00 61.19 84 VAL A N 1
ATOM 654 C CA . VAL A 1 84 ? 26.027 3.360 -31.590 1.00 61.19 84 VAL A CA 1
ATOM 655 C C . VAL A 1 84 ? 26.988 4.493 -31.223 1.00 61.19 84 VAL A C 1
ATOM 657 O O . VAL A 1 84 ? 28.209 4.360 -31.251 1.00 61.19 84 VAL A O 1
ATOM 660 N N . VAL A 1 85 ? 26.411 5.658 -30.929 1.00 60.62 85 VAL A N 1
ATOM 661 C CA . VAL A 1 85 ? 27.143 6.877 -30.571 1.00 60.62 85 VAL A CA 1
ATOM 662 C C . VAL A 1 85 ? 27.855 6.685 -29.222 1.00 60.62 85 VAL A C 1
ATOM 664 O O . VAL A 1 85 ? 27.249 6.147 -28.284 1.00 60.62 85 VAL A O 1
ATOM 667 N N . PRO A 1 86 ? 29.101 7.173 -29.061 1.00 60.00 86 PRO A N 1
ATOM 668 C CA . PRO A 1 86 ? 29.730 7.320 -27.751 1.00 60.00 86 PRO A CA 1
ATOM 669 C C . PRO A 1 86 ? 28.819 8.149 -26.833 1.00 60.00 86 PRO A C 1
ATOM 671 O O . PRO A 1 86 ? 28.643 9.345 -27.036 1.00 60.00 86 PRO A O 1
ATOM 674 N N . GLY A 1 87 ? 28.181 7.499 -25.857 1.00 68.00 87 GLY A N 1
ATOM 675 C CA . GLY A 1 87 ? 27.181 8.122 -24.980 1.00 68.00 87 GLY A CA 1
ATOM 676 C C . GLY A 1 87 ? 25.844 7.383 -24.903 1.00 68.00 87 GLY A C 1
ATOM 677 O O . GLY A 1 87 ? 25.113 7.591 -23.940 1.00 68.00 87 GLY A O 1
ATOM 678 N N . ALA A 1 88 ? 25.555 6.451 -25.820 1.00 69.12 88 ALA A N 1
ATOM 679 C CA . ALA A 1 88 ? 24.314 5.665 -25.800 1.00 69.12 88 ALA A CA 1
ATOM 680 C C . ALA A 1 88 ? 24.112 4.883 -24.485 1.00 69.12 88 ALA A C 1
ATOM 682 O O . ALA A 1 88 ? 23.000 4.814 -23.968 1.00 69.12 88 ALA A O 1
ATOM 683 N N . ALA A 1 89 ? 25.193 4.358 -23.897 1.00 69.69 89 ALA A N 1
ATOM 684 C CA . ALA A 1 89 ? 25.148 3.691 -22.594 1.00 69.69 89 ALA A CA 1
ATOM 685 C C . ALA A 1 89 ? 24.835 4.662 -21.438 1.00 69.69 89 ALA A C 1
ATOM 687 O O . ALA A 1 89 ? 24.124 4.306 -20.502 1.00 69.69 89 ALA A O 1
ATOM 688 N N . ILE A 1 90 ? 25.339 5.899 -21.499 1.00 78.94 90 ILE A N 1
ATOM 689 C CA . ILE A 1 90 ? 25.048 6.935 -20.496 1.00 78.94 90 ILE A CA 1
ATOM 690 C C . ILE A 1 90 ? 23.588 7.376 -20.624 1.00 78.94 90 ILE A C 1
ATOM 692 O O . ILE A 1 90 ? 22.887 7.465 -19.619 1.00 78.94 90 ILE A O 1
ATOM 696 N N . GLU A 1 91 ? 23.107 7.596 -21.848 1.00 80.38 91 GLU A N 1
ATOM 697 C CA . GLU A 1 91 ? 21.715 7.968 -22.105 1.00 80.38 91 GLU A CA 1
ATOM 698 C C . GLU A 1 91 ? 20.739 6.867 -21.665 1.00 80.38 91 GLU A C 1
ATOM 700 O O . GLU A 1 91 ? 19.726 7.166 -21.031 1.00 80.38 91 GLU A O 1
ATOM 705 N N . LEU A 1 92 ? 21.066 5.596 -21.923 1.00 77.56 92 LEU A N 1
ATOM 706 C CA . LEU A 1 92 ? 20.306 4.453 -21.416 1.00 77.56 92 LEU A CA 1
ATOM 707 C C . LEU A 1 92 ? 20.244 4.465 -19.886 1.00 77.56 92 LEU A C 1
ATOM 709 O O . LEU A 1 92 ? 19.157 4.420 -19.318 1.00 77.56 92 LEU A O 1
ATOM 713 N N . ASN A 1 93 ? 21.395 4.568 -19.217 1.00 79.00 93 ASN A N 1
ATOM 714 C CA . ASN A 1 93 ? 21.450 4.589 -17.755 1.00 79.00 93 ASN A CA 1
ATOM 715 C C . ASN A 1 93 ? 20.637 5.752 -17.169 1.00 79.00 93 ASN A C 1
ATOM 717 O O . ASN A 1 93 ? 19.927 5.565 -16.184 1.00 79.00 93 ASN A O 1
ATOM 721 N N . MET A 1 94 ? 20.675 6.933 -17.794 1.00 83.62 94 MET A N 1
ATOM 722 C CA . MET A 1 94 ? 19.868 8.080 -17.370 1.00 83.62 94 MET A CA 1
ATOM 723 C C . MET A 1 94 ? 18.365 7.834 -17.541 1.00 83.62 94 MET A C 1
ATOM 725 O O . MET A 1 94 ? 17.587 8.173 -16.651 1.00 83.62 94 MET A O 1
ATOM 729 N N . ARG A 1 95 ? 17.941 7.212 -18.648 1.00 80.88 95 ARG A N 1
ATOM 730 C CA . ARG A 1 95 ? 16.532 6.847 -18.879 1.00 80.88 95 ARG A CA 1
ATOM 731 C C . ARG A 1 95 ? 16.046 5.795 -17.884 1.00 80.88 95 ARG A C 1
ATOM 733 O O . ARG A 1 95 ? 14.951 5.940 -17.345 1.00 80.88 95 ARG A O 1
ATOM 740 N N . LEU A 1 96 ? 16.868 4.788 -17.585 1.00 81.19 96 LEU A N 1
ATOM 741 C CA . LEU A 1 96 ? 16.567 3.767 -16.576 1.00 81.19 96 LEU A CA 1
ATOM 742 C C . LEU A 1 96 ? 16.481 4.368 -15.166 1.00 81.19 96 LEU A C 1
ATOM 744 O O . LEU A 1 96 ? 15.558 4.051 -14.412 1.00 81.19 96 LEU A O 1
ATOM 748 N N . ALA A 1 97 ? 17.389 5.286 -14.824 1.00 83.00 97 ALA A N 1
ATOM 749 C CA . ALA A 1 97 ? 17.347 6.011 -13.557 1.00 83.00 97 ALA A CA 1
ATOM 750 C C . ALA A 1 97 ? 16.078 6.873 -13.448 1.00 83.00 97 ALA A C 1
ATOM 752 O O . ALA A 1 97 ? 15.387 6.830 -12.431 1.00 83.00 97 ALA A O 1
ATOM 753 N N . ALA A 1 98 ? 15.723 7.5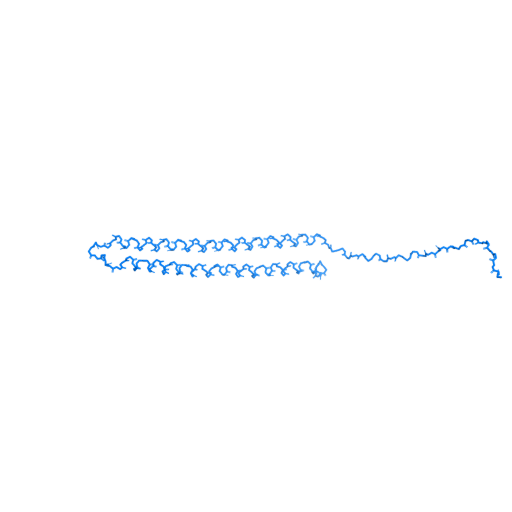99 -14.512 1.00 82.38 98 ALA A N 1
ATOM 754 C CA . ALA A 1 98 ? 14.501 8.397 -14.561 1.00 82.38 98 ALA A CA 1
ATOM 755 C C . ALA A 1 98 ? 13.235 7.530 -14.444 1.00 82.38 98 ALA A C 1
ATOM 757 O O . ALA A 1 98 ? 12.324 7.887 -13.700 1.00 82.38 98 ALA A O 1
ATOM 758 N N . ALA A 1 99 ? 13.186 6.376 -15.119 1.00 80.38 99 ALA A N 1
ATOM 759 C CA . ALA A 1 99 ? 12.081 5.423 -15.010 1.00 80.38 99 ALA A CA 1
ATOM 760 C C . ALA A 1 99 ? 11.952 4.848 -13.591 1.00 80.38 99 ALA A C 1
ATOM 762 O O . ALA A 1 99 ? 10.844 4.771 -13.066 1.00 80.38 99 ALA A O 1
ATOM 763 N N . SER A 1 100 ? 13.074 4.520 -12.946 1.00 79.50 100 SER A N 1
ATOM 764 C CA . SER A 1 100 ? 13.092 4.031 -11.561 1.00 79.50 100 SER A CA 1
ATOM 765 C C . SER A 1 100 ? 12.584 5.089 -10.578 1.00 79.50 100 SER A C 1
ATOM 767 O O . SER A 1 100 ? 11.738 4.800 -9.738 1.00 79.50 100 SER A O 1
ATOM 769 N N . ILE A 1 101 ? 13.040 6.339 -10.709 1.00 82.12 101 ILE A N 1
ATOM 770 C CA . ILE A 1 101 ? 12.569 7.450 -9.865 1.00 82.12 101 ILE A CA 1
ATOM 771 C C . ILE A 1 101 ? 11.081 7.727 -10.115 1.00 82.12 101 ILE A C 1
ATOM 773 O O . ILE A 1 101 ? 10.316 7.876 -9.164 1.00 82.12 101 ILE A O 1
ATOM 777 N N . GLY A 1 102 ? 10.657 7.774 -11.380 1.00 77.81 102 GLY A N 1
ATOM 778 C CA . GLY A 1 102 ? 9.259 7.991 -11.752 1.00 77.81 102 GLY A CA 1
ATOM 779 C C . GLY A 1 102 ? 8.340 6.905 -11.198 1.00 77.81 102 GLY A C 1
ATOM 780 O O . GLY A 1 102 ? 7.312 7.218 -10.602 1.00 77.81 102 GLY A O 1
ATOM 781 N N . GLY A 1 103 ? 8.747 5.641 -11.317 1.00 76.12 103 GLY A N 1
ATOM 782 C CA . GLY A 1 103 ? 8.023 4.515 -10.743 1.00 76.12 103 GLY A CA 1
ATOM 783 C C . GLY A 1 103 ? 7.975 4.560 -9.209 1.00 76.12 103 GLY A C 1
ATOM 784 O O . GLY A 1 103 ? 6.922 4.314 -8.625 1.00 76.12 103 GLY A O 1
ATOM 785 N N . LEU A 1 104 ? 9.076 4.930 -8.544 1.00 77.06 104 LEU A N 1
ATOM 786 C CA . LEU A 1 104 ? 9.114 5.072 -7.085 1.00 77.06 104 LEU A CA 1
ATOM 787 C C . LEU A 1 104 ? 8.116 6.135 -6.608 1.00 77.06 104 LEU A C 1
ATOM 789 O O . LEU A 1 104 ? 7.388 5.915 -5.640 1.00 77.06 104 LEU A O 1
ATOM 793 N N . LEU A 1 105 ? 8.057 7.278 -7.295 1.00 79.12 105 LEU A N 1
ATOM 794 C CA . LEU A 1 105 ? 7.091 8.338 -7.000 1.00 79.12 105 LEU A CA 1
ATOM 795 C C . LEU A 1 105 ? 5.649 7.875 -7.257 1.00 79.12 105 LEU A C 1
ATOM 797 O O . LEU A 1 105 ? 4.766 8.147 -6.440 1.00 79.12 105 LEU A O 1
ATOM 801 N N . ALA A 1 106 ? 5.421 7.140 -8.350 1.00 79.19 106 ALA A N 1
ATOM 802 C CA . ALA A 1 106 ? 4.114 6.595 -8.703 1.00 79.19 106 ALA A CA 1
ATOM 803 C C . ALA A 1 106 ? 3.607 5.564 -7.681 1.00 79.19 106 ALA A C 1
ATOM 805 O O . ALA A 1 106 ? 2.430 5.604 -7.334 1.00 79.19 106 ALA A O 1
ATOM 806 N N . ALA A 1 107 ? 4.472 4.700 -7.138 1.00 79.62 107 ALA A N 1
ATOM 807 C CA . ALA A 1 107 ? 4.101 3.749 -6.082 1.00 79.62 107 ALA A CA 1
ATOM 808 C C . ALA A 1 107 ? 4.062 4.362 -4.677 1.00 79.62 107 ALA A C 1
ATOM 810 O O . ALA A 1 107 ? 3.297 3.905 -3.824 1.00 79.62 107 ALA A O 1
ATOM 811 N N . GLY A 1 108 ? 4.833 5.424 -4.429 1.00 80.69 108 GLY A N 1
ATOM 812 C CA . GLY A 1 108 ? 4.846 6.117 -3.144 1.00 80.69 108 GLY A CA 1
ATOM 813 C C . GLY A 1 108 ? 3.484 6.708 -2.775 1.00 80.69 108 GLY A C 1
ATOM 814 O O . GLY A 1 108 ? 3.048 6.576 -1.632 1.00 80.69 108 GLY A O 1
ATOM 815 N N . SER A 1 109 ? 2.772 7.307 -3.736 1.00 86.50 109 SER A N 1
ATOM 816 C CA . SER A 1 109 ? 1.464 7.928 -3.479 1.00 86.50 109 SER A CA 1
ATOM 817 C C . SER A 1 109 ? 0.383 6.920 -3.028 1.00 86.50 109 SER A C 1
ATOM 819 O O . SER A 1 109 ? -0.208 7.143 -1.966 1.00 86.50 109 SER A O 1
ATOM 821 N N . PRO A 1 110 ? 0.159 5.782 -3.717 1.00 86.75 110 PRO A N 1
ATOM 822 C CA . PRO A 1 110 ? -0.723 4.715 -3.244 1.00 86.75 110 PRO A CA 1
ATOM 823 C C . PRO A 1 110 ? -0.338 4.158 -1.871 1.00 86.75 110 PRO A C 1
ATOM 825 O O . PRO A 1 110 ? -1.218 3.870 -1.059 1.00 86.75 110 PRO A O 1
ATOM 828 N N . MET A 1 111 ? 0.962 4.030 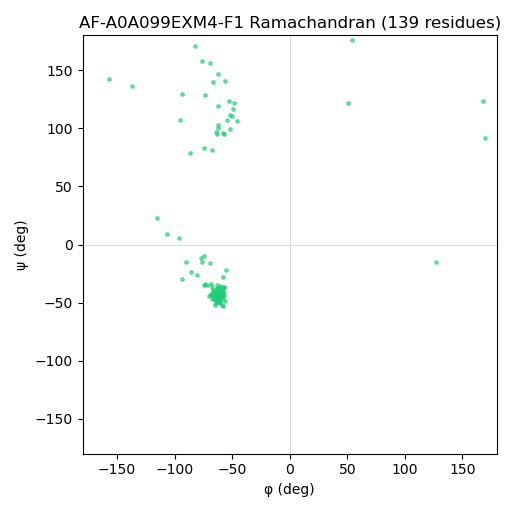-1.583 1.00 86.62 111 MET A N 1
ATOM 829 C CA . MET A 1 111 ? 1.434 3.505 -0.300 1.00 86.62 111 MET A CA 1
ATOM 830 C C . MET A 1 111 ? 1.124 4.471 0.852 1.00 86.62 111 MET A C 1
ATOM 832 O O . MET A 1 111 ? 0.597 4.056 1.885 1.00 86.62 111 MET A O 1
ATOM 836 N N . ILE A 1 112 ? 1.359 5.771 0.647 1.00 88.69 112 ILE A N 1
ATOM 837 C CA . ILE A 1 112 ? 0.978 6.829 1.596 1.00 88.69 112 ILE A CA 1
ATOM 838 C C . ILE A 1 112 ? -0.543 6.856 1.784 1.00 88.69 112 ILE A C 1
ATOM 840 O O . ILE A 1 112 ? -1.024 6.941 2.914 1.00 88.69 112 ILE A O 1
ATOM 844 N N . ALA A 1 113 ? -1.317 6.733 0.703 1.00 89.69 113 ALA A N 1
ATOM 845 C CA . ALA A 1 113 ? -2.775 6.692 0.778 1.00 89.69 113 ALA A CA 1
ATOM 846 C C . ALA A 1 113 ? -3.280 5.476 1.577 1.00 89.69 113 ALA A C 1
ATOM 848 O O . ALA A 1 113 ? -4.194 5.610 2.392 1.00 89.69 113 ALA A O 1
ATOM 849 N N . ALA A 1 114 ? -2.668 4.302 1.397 1.00 89.62 114 ALA A N 1
ATOM 850 C CA . ALA A 1 114 ? -2.989 3.103 2.170 1.00 89.62 114 ALA A CA 1
ATOM 851 C C . ALA A 1 114 ? -2.684 3.289 3.667 1.00 89.62 114 ALA A C 1
ATOM 853 O O . ALA A 1 114 ? -3.515 2.945 4.509 1.00 89.62 114 ALA A O 1
ATOM 854 N N . GLN A 1 115 ? -1.539 3.892 4.001 1.00 90.19 115 GLN A N 1
ATOM 855 C CA . GLN A 1 115 ? -1.172 4.216 5.383 1.00 90.19 115 GLN A CA 1
ATOM 856 C C . GLN A 1 115 ? -2.131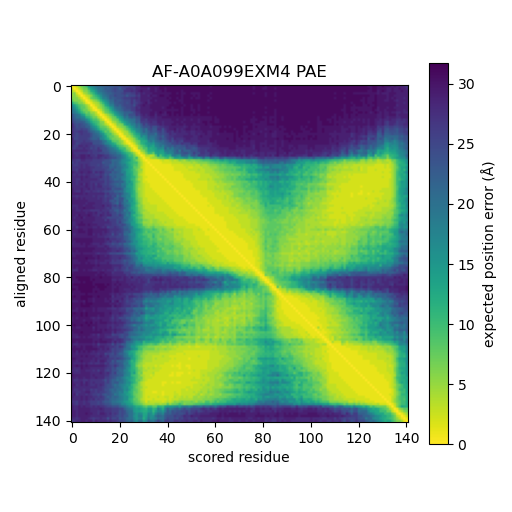 5.232 6.017 1.00 90.19 115 GLN A C 1
ATOM 858 O O . GLN A 1 115 ? -2.552 5.049 7.159 1.00 90.19 115 GLN A O 1
ATOM 863 N N . ALA A 1 116 ? -2.519 6.272 5.276 1.00 93.81 116 ALA A N 1
ATOM 864 C CA . ALA A 1 116 ? -3.481 7.268 5.741 1.00 93.81 116 ALA A CA 1
ATOM 865 C C . ALA A 1 116 ? -4.860 6.642 6.007 1.00 93.81 116 ALA A C 1
ATOM 867 O O . ALA A 1 116 ? -5.452 6.873 7.062 1.00 93.81 116 ALA A O 1
ATOM 868 N N . ALA A 1 117 ? -5.338 5.788 5.095 1.00 92.38 117 ALA A N 1
ATOM 869 C CA . ALA A 1 117 ? -6.595 5.062 5.260 1.00 92.38 117 ALA A CA 1
ATOM 870 C C . ALA A 1 117 ? -6.560 4.119 6.475 1.00 92.38 117 ALA A C 1
ATOM 872 O O . ALA A 1 117 ? -7.533 4.047 7.228 1.00 92.38 117 ALA A O 1
ATOM 873 N N . PHE A 1 118 ? -5.433 3.438 6.706 1.00 94.06 118 PHE A N 1
ATOM 874 C CA . PHE A 1 118 ? -5.230 2.636 7.911 1.00 94.06 118 PHE A CA 1
ATOM 875 C C . PHE A 1 118 ? -5.302 3.489 9.179 1.00 94.06 118 PHE A C 1
ATOM 877 O O . PHE A 1 118 ? -6.051 3.145 10.089 1.00 94.06 118 PHE A O 1
ATOM 884 N N . ALA A 1 119 ? -4.565 4.602 9.240 1.00 94.06 119 ALA A N 1
ATOM 885 C CA . ALA A 1 119 ? -4.529 5.470 10.415 1.00 94.06 119 ALA A CA 1
ATOM 886 C C . ALA A 1 119 ? -5.920 6.030 10.753 1.00 94.06 119 ALA A C 1
ATOM 888 O O . ALA A 1 119 ? -6.349 5.980 11.907 1.00 94.06 119 ALA A O 1
ATOM 889 N N . GLN A 1 120 ? -6.654 6.492 9.738 1.00 95.75 120 GLN A N 1
ATOM 890 C CA . GLN A 1 120 ? -8.023 6.973 9.902 1.00 95.75 120 GLN A CA 1
ATOM 891 C C . GLN A 1 120 ? -8.967 5.853 10.360 1.00 95.75 120 GLN A C 1
ATOM 893 O O . GLN A 1 120 ? -9.727 6.031 11.312 1.00 95.75 120 GLN A O 1
ATOM 898 N N . GLY A 1 121 ? -8.901 4.682 9.720 1.00 92.69 121 GLY A N 1
ATOM 899 C CA . GLY A 1 121 ? -9.722 3.530 10.088 1.00 92.69 121 GLY A CA 1
ATOM 900 C C . GLY A 1 121 ? -9.429 3.025 11.501 1.00 92.69 121 GLY A C 1
ATOM 901 O O . GLY A 1 121 ? -10.351 2.655 12.225 1.00 92.69 121 GLY A O 1
ATOM 902 N N . PHE A 1 122 ? -8.161 3.048 11.915 1.00 94.50 122 PHE A N 1
ATOM 903 C CA . PHE A 1 122 ? -7.739 2.678 13.261 1.00 94.50 122 PHE A CA 1
ATOM 904 C C . PHE A 1 122 ? -8.298 3.648 14.304 1.00 94.50 122 PHE A C 1
ATOM 906 O O . PHE A 1 122 ? -8.878 3.203 15.294 1.00 94.50 122 PHE A O 1
ATOM 913 N N . ALA A 1 123 ? -8.176 4.958 14.066 1.00 94.56 123 ALA A N 1
ATOM 914 C CA . ALA A 1 123 ? -8.726 5.978 14.954 1.00 94.56 123 ALA A CA 1
ATOM 915 C C . ALA A 1 123 ? -10.244 5.811 15.124 1.00 94.56 123 ALA A C 1
ATOM 917 O O . ALA A 1 123 ? -10.736 5.820 16.251 1.00 94.56 123 ALA A O 1
ATOM 918 N N . GLN A 1 124 ? -10.969 5.564 14.028 1.00 93.25 124 GLN A N 1
ATOM 919 C CA . GLN A 1 124 ? -12.406 5.298 14.085 1.00 93.25 124 GLN A CA 1
ATOM 920 C C . GLN A 1 124 ? -12.722 4.016 14.863 1.00 93.25 124 GLN A C 1
ATOM 922 O O . GLN A 1 124 ? -13.572 4.026 15.746 1.00 93.25 124 GLN A O 1
ATOM 927 N N . ALA A 1 125 ? -12.022 2.912 14.581 1.00 90.88 125 ALA A N 1
ATOM 928 C CA . ALA A 1 125 ? -12.245 1.646 15.278 1.00 90.88 125 ALA A CA 1
ATOM 929 C C . ALA A 1 125 ? -11.989 1.771 16.789 1.00 90.88 125 ALA A C 1
ATOM 931 O O . ALA A 1 125 ? -12.699 1.161 17.586 1.00 90.88 125 ALA A O 1
ATOM 932 N N . PHE A 1 126 ? -10.998 2.574 17.184 1.00 92.56 126 PHE A N 1
ATOM 933 C CA . PHE A 1 126 ? -10.720 2.873 18.584 1.00 92.56 126 PHE A CA 1
ATOM 934 C C . PHE A 1 126 ? -11.826 3.719 19.233 1.00 92.56 126 PHE A C 1
ATOM 936 O O . PHE A 1 126 ? -12.242 3.415 20.347 1.00 92.56 126 PHE A O 1
ATOM 943 N N . GLN A 1 127 ? -12.344 4.737 18.540 1.00 91.81 127 GLN A N 1
ATOM 944 C CA . GLN A 1 127 ? -13.471 5.539 19.029 1.00 91.81 127 GLN A CA 1
ATOM 945 C C . GLN A 1 127 ? -14.746 4.701 19.194 1.00 91.81 127 GLN A C 1
ATOM 947 O O . GLN A 1 127 ? -15.406 4.795 20.228 1.00 91.81 127 GLN A O 1
ATOM 952 N N . ASP A 1 128 ? -15.059 3.844 18.216 1.00 87.88 128 ASP A N 1
ATOM 953 C CA . ASP A 1 128 ? -16.204 2.926 18.264 1.00 87.88 128 ASP A CA 1
ATOM 954 C C . ASP A 1 128 ? -16.091 1.980 19.471 1.00 87.88 128 ASP A C 1
ATOM 956 O O . ASP A 1 128 ? -17.049 1.788 20.224 1.00 87.88 128 ASP A O 1
ATOM 960 N N . TRP A 1 129 ? -14.894 1.424 19.686 1.00 91.06 129 TRP A N 1
ATOM 961 C CA . TRP A 1 129 ? -14.594 0.591 20.846 1.00 91.06 129 TRP A CA 1
ATOM 962 C C . TRP A 1 129 ? -14.769 1.365 22.154 1.00 91.06 129 TRP A C 1
ATOM 964 O O . TRP A 1 129 ? -15.469 0.898 23.053 1.00 91.06 129 TRP A O 1
ATOM 974 N N . GLN A 1 130 ? -14.198 2.569 22.248 1.00 89.19 130 GLN A N 1
ATOM 975 C CA . GLN A 1 130 ? -14.298 3.412 23.436 1.00 89.19 130 GLN A CA 1
ATOM 976 C C . GLN A 1 130 ? -15.762 3.727 23.765 1.00 89.19 130 GLN A C 1
ATOM 978 O O . GLN A 1 130 ? -16.162 3.623 24.924 1.00 89.19 130 GLN A O 1
ATOM 983 N N . ALA A 1 131 ? -16.585 4.049 22.767 1.00 86.75 131 ALA A N 1
ATOM 984 C CA . ALA A 1 131 ? -18.016 4.267 22.955 1.00 86.75 131 ALA A CA 1
ATOM 985 C C . ALA A 1 131 ? -18.724 2.998 23.462 1.00 86.75 131 ALA A C 1
ATOM 987 O O . ALA A 1 131 ? -19.490 3.062 24.424 1.00 86.75 131 ALA A O 1
ATOM 988 N N . ALA A 1 132 ? -18.422 1.835 22.877 1.00 83.50 132 ALA A N 1
ATOM 989 C CA . ALA A 1 132 ? -19.024 0.561 23.268 1.00 83.50 132 ALA A CA 1
ATOM 990 C C . ALA A 1 132 ? -18.715 0.169 24.725 1.00 83.50 132 ALA A C 1
ATOM 992 O O . ALA A 1 132 ? -19.597 -0.339 25.423 1.00 83.50 132 ALA A O 1
ATOM 993 N N . VAL A 1 133 ? -17.491 0.432 25.197 1.00 84.25 133 VAL A N 1
ATOM 994 C CA . VAL A 1 133 ? -17.063 0.082 26.562 1.00 84.25 133 VAL A CA 1
ATOM 995 C C . VAL A 1 133 ? -17.423 1.138 27.610 1.00 84.25 133 VAL A C 1
ATOM 997 O O . VAL A 1 133 ? -17.546 0.795 28.782 1.00 84.25 133 VAL A O 1
ATOM 1000 N N . THR A 1 134 ? -17.620 2.402 27.216 1.00 81.38 134 THR A N 1
ATOM 1001 C CA . THR A 1 134 ? -17.958 3.496 28.150 1.00 81.38 134 THR A CA 1
ATOM 1002 C C . THR A 1 134 ? -19.457 3.738 28.304 1.00 81.38 134 THR A C 1
ATOM 1004 O O . THR A 1 134 ? -19.878 4.164 29.375 1.00 81.38 134 THR A O 1
ATOM 1007 N N . GLN A 1 135 ? -20.278 3.466 27.283 1.00 68.38 135 GLN A N 1
ATOM 1008 C CA . GLN A 1 135 ? -21.699 3.843 27.321 1.00 68.38 135 GLN A CA 1
ATOM 1009 C C . GLN A 1 135 ? -22.638 2.777 27.902 1.00 68.38 135 GLN A C 1
ATOM 1011 O O . GLN A 1 135 ? -23.752 3.121 28.282 1.00 68.38 135 GLN A O 1
ATOM 1016 N N . GLY A 1 136 ? -22.209 1.517 28.049 1.00 56.16 136 GLY A N 1
ATOM 1017 C CA . GLY A 1 136 ? -23.007 0.452 28.678 1.00 56.16 136 GLY A CA 1
ATOM 1018 C C . GLY A 1 136 ? -24.421 0.238 28.078 1.00 56.16 136 GLY A C 1
ATOM 1019 O O . GLY A 1 136 ? -24.856 0.942 27.170 1.00 56.16 136 GLY A O 1
ATOM 1020 N N . PRO A 1 137 ? -25.192 -0.764 28.536 1.00 50.62 137 PRO A N 1
ATOM 1021 C CA . PRO A 1 137 ? -26.546 -1.018 28.019 1.00 50.62 137 PRO A CA 1
ATOM 1022 C C . PRO A 1 137 ? -27.588 0.056 28.390 1.00 50.62 137 PRO A C 1
ATOM 1024 O O . PRO A 1 137 ? -28.651 0.101 27.779 1.00 50.62 137 PRO A O 1
ATOM 1027 N N . ALA A 1 138 ? -27.306 0.916 29.374 1.00 46.94 138 ALA A N 1
ATOM 1028 C CA . ALA A 1 138 ? -28.275 1.855 29.950 1.00 46.94 138 ALA A CA 1
ATOM 1029 C C . ALA A 1 138 ? -28.609 3.068 29.058 1.00 46.94 138 ALA A C 1
ATOM 1031 O O . ALA A 1 138 ? -29.541 3.801 29.362 1.00 46.94 138 ALA A O 1
ATOM 1032 N N . ALA A 1 139 ? -27.880 3.281 27.958 1.00 44.78 139 ALA A N 1
ATOM 1033 C CA . ALA A 1 139 ? -28.111 4.394 27.033 1.00 44.78 139 ALA A CA 1
ATOM 1034 C C . ALA A 1 139 ? -28.980 4.026 25.810 1.00 44.78 139 ALA A C 1
ATOM 1036 O O . ALA A 1 139 ? -29.123 4.837 24.899 1.00 44.78 139 ALA A O 1
ATOM 1037 N N . ARG A 1 140 ? -29.530 2.801 25.749 1.00 46.53 140 ARG A N 1
ATOM 1038 C CA . ARG A 1 140 ? -30.355 2.315 24.620 1.00 46.53 140 ARG A CA 1
ATOM 1039 C C . ARG A 1 140 ? -31.820 2.022 24.988 1.00 46.53 140 ARG A C 1
ATOM 1041 O O . ARG A 1 140 ? -32.442 1.208 24.308 1.00 46.53 140 ARG A O 1
ATOM 1048 N N . SER A 1 141 ? -32.341 2.627 26.059 1.00 37.69 141 SER A N 1
ATOM 1049 C CA . SER A 1 141 ? -33.768 2.578 26.429 1.00 37.69 141 SER A CA 1
ATOM 1050 C C . SER A 1 141 ? -34.542 3.748 25.844 1.00 37.69 141 SER A C 1
ATOM 1052 O O . SER A 1 141 ? -34.084 4.887 26.086 1.00 37.69 141 SER A O 1
#

Radius of gyration: 37.43 Å; Cα contacts (8 Å, |Δi|>4): 48; chains: 1; bounding box: 64×18×135 Å

Sequence (141 aa):
MCLSGDGGAVPWGGKHDQKEIIMLPEIPTFNLSKANSEWMLRVLSLSQDCRRRSLDAACHYHDEVMARTQAELDRLHEKPAAEVVPGAAIELNMRLAAASIGGLLAAGSPMIAAQAAFAQGFAQAFQDWQAAVTQGPAARS

Solvent-accessible surface area (backbone atoms only — not comparable to full-atom values): 8315 Å² total; per-residue (Å²): 133,88,81,88,82,90,81,83,89,85,83,86,83,66,78,77,73,76,71,75,74,77,72,70,76,81,69,64,62,71,58,48,57,50,42,52,51,55,36,51,52,51,50,51,51,42,52,51,51,28,51,49,50,36,48,54,28,53,50,53,28,50,52,52,43,50,53,53,50,50,53,53,51,5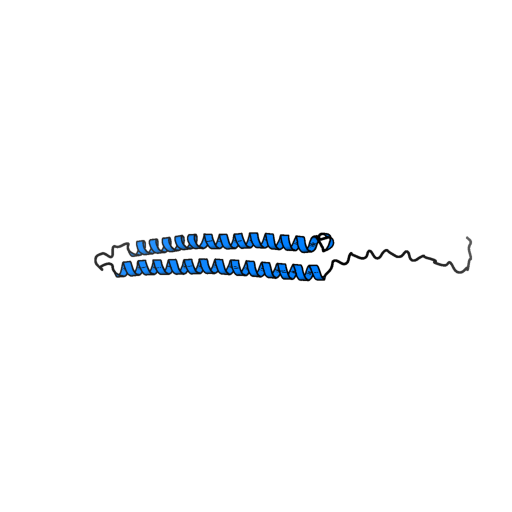3,57,57,70,72,50,58,85,90,71,71,51,95,55,55,69,57,53,48,52,51,50,52,50,50,44,49,52,50,30,50,56,61,27,46,53,53,36,52,50,28,51,51,52,34,54,54,51,46,53,50,45,50,51,54,36,50,50,61,67,71,53,58,83,82,76,79,120

Secondary structure (DSSP, 8-state):
----------------------------HHHHHHHHHHHHHHHHHHHHHHHHHHHHHHHHHHHHHHHHHHHHHHHHHTS-GGG--TTHHHHHHHHHHHHHHHHHHHHHHHHHHHHHHHHHHHHHHHHHHHHHHHH-GGG--

Organism: NCBI:txid376733

Nearest PDB structures (foldseek):
  4tx5-assembly1_B  TM=3.516E-01  e=2.881E+00  Homo sapiens
  8auw-assembly1_D  TM=3.504E-01  e=3.595E+00  Homo sapiens
  1g73-assembly2_B  TM=2.345E-01  e=1.656E+00  Homo sapiens

pLDDT: mean 74.11, std 19.25, range [33.97, 95.75]

Foldseek 3Di:
DDDDDDDDDDDPPDDPPPPPPPPPPPQPVVLLVVLVVQLVVLLVVLVVQLVVQLVVLVVVLVVQLVVQLVVLVVVVVPDDPVPPDPCSVVVSVVSSVVSNVVSCVSSVVSNVVSVVSSVVSNVVSVVVSVCSSPVPPPVPD

Mean predicted aligned error: 15.21 Å